Protein AF-A0A1G6LP31-F1 (afdb_monomer_lite)

Secondary structure (DSSP, 8-state):
--B-TTT--B-TT----TTS--HHHHHHHHHHHHHHHHHHHHHHHHHHH-S-HHHHHHHHHHHHHHHHHHHHHHHTT----SS-HHHHHHHHHHHHHHHHHHHHHHHHHHHHHHHHTSSSHHHHHHHHHHHHHHHHHHHTT-SSGGGGHHHHHHHHHHHHTT-

Sequence (163 aa):
MSKCKLCNRKGLFFKTNKYGLCEPCTQTLVMTLERDKEIFDDSIELINISKNIDTKLSRIEVIEEIGERLLKYEKKKIKTVDPKPSKLLKSIPSLREDTIVRHYKKYFKSEIKKIKDYKTSKTRIKKFQEYYNQIEEHKNYLKKPKALDKYLSKINDLKDKEL

Organism: NCBI:txid28234

Structure (mmCIF, N/CA/C/O backbone):
data_AF-A0A1G6LP31-F1
#
_entry.id   AF-A0A1G6LP31-F1
#
loop_
_atom_site.group_PDB
_atom_site.id
_atom_site.type_symbol
_atom_site.label_atom_id
_atom_site.label_alt_id
_atom_site.label_comp_id
_atom_site.label_asym_id
_atom_site.label_entity_id
_atom_site.label_seq_id
_atom_site.pdbx_PDB_ins_code
_atom_site.Cartn_x
_atom_site.Cartn_y
_atom_site.Cartn_z
_atom_site.occupancy
_atom_site.B_iso_or_equiv
_atom_site.auth_seq_id
_atom_site.auth_comp_id
_atom_site.auth_asym_id
_atom_site.auth_atom_id
_atom_site.pdbx_PDB_model_num
ATOM 1 N N . MET A 1 1 ? 27.818 6.431 -34.399 1.00 73.19 1 MET A N 1
ATOM 2 C CA . MET A 1 1 ? 28.273 5.437 -33.397 1.00 73.19 1 MET A CA 1
ATOM 3 C C . MET A 1 1 ? 27.146 5.166 -32.420 1.00 73.19 1 MET A C 1
ATOM 5 O O . MET A 1 1 ? 26.574 6.113 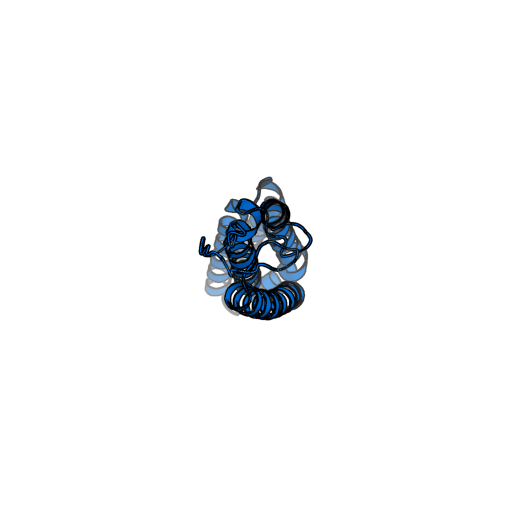-31.888 1.00 73.19 1 MET A O 1
ATOM 9 N N . SER A 1 2 ? 26.820 3.900 -32.193 1.00 84.69 2 SER A N 1
ATOM 10 C CA . SER A 1 2 ? 25.863 3.475 -31.168 1.00 84.69 2 SER A CA 1
ATOM 11 C C . SER A 1 2 ? 26.314 3.945 -29.779 1.00 84.69 2 SER A C 1
ATOM 13 O O . SER A 1 2 ? 27.500 3.888 -29.445 1.00 84.69 2 SER A O 1
ATOM 15 N N . LYS A 1 3 ? 25.365 4.412 -28.962 1.00 92.50 3 LYS A N 1
ATOM 16 C CA . LYS A 1 3 ? 25.582 4.837 -27.572 1.00 92.50 3 LYS A CA 1
ATOM 17 C C . LYS A 1 3 ? 24.550 4.154 -26.685 1.00 92.50 3 LYS A C 1
ATOM 19 O O . LYS A 1 3 ? 23.361 4.194 -26.992 1.00 92.50 3 LYS A O 1
ATOM 24 N N . CYS A 1 4 ? 24.985 3.552 -25.580 1.00 94.62 4 CYS A N 1
ATOM 25 C CA . CYS A 1 4 ? 24.063 2.932 -24.632 1.00 94.62 4 CYS A CA 1
ATOM 26 C C . CYS A 1 4 ? 23.227 4.007 -23.922 1.00 94.62 4 CYS A C 1
ATOM 28 O O . CYS A 1 4 ? 23.784 4.903 -23.287 1.00 94.62 4 CYS A O 1
ATOM 30 N N . LYS A 1 5 ? 21.896 3.891 -23.970 1.00 94.00 5 LYS A N 1
ATOM 31 C CA . LYS A 1 5 ? 20.965 4.818 -23.302 1.00 94.00 5 LYS A CA 1
ATOM 32 C C . LYS A 1 5 ? 21.103 4.810 -21.779 1.00 94.00 5 LYS A C 1
ATOM 34 O O . LYS A 1 5 ? 20.799 5.810 -21.135 1.00 94.00 5 LYS A O 1
ATOM 39 N N . LEU A 1 6 ? 21.545 3.693 -21.192 1.00 92.94 6 LEU A N 1
ATOM 40 C CA . LEU A 1 6 ? 21.648 3.556 -19.740 1.00 92.94 6 LEU A CA 1
ATOM 41 C C . LEU A 1 6 ? 22.981 4.084 -19.196 1.00 92.94 6 LEU A C 1
ATOM 43 O O . LEU A 1 6 ? 22.955 4.991 -18.363 1.00 92.94 6 LEU A O 1
ATOM 47 N N . CYS A 1 7 ? 24.111 3.549 -19.675 1.00 93.62 7 CYS A N 1
ATOM 48 C CA . CYS A 1 7 ? 25.457 3.846 -19.160 1.00 93.62 7 CYS A CA 1
ATOM 49 C C . CYS A 1 7 ? 26.266 4.841 -20.005 1.00 93.62 7 CYS A C 1
ATOM 51 O O . CYS A 1 7 ? 27.415 5.117 -19.680 1.00 93.62 7 CYS A O 1
ATOM 53 N N . ASN A 1 8 ? 25.707 5.359 -21.103 1.00 93.31 8 ASN A N 1
ATOM 54 C CA . ASN A 1 8 ? 26.341 6.331 -21.998 1.00 93.31 8 ASN A CA 1
ATOM 55 C C . ASN A 1 8 ? 27.641 5.890 -22.703 1.00 93.31 8 ASN A C 1
ATOM 57 O O . ASN A 1 8 ? 28.202 6.694 -23.451 1.00 93.31 8 ASN A O 1
ATOM 61 N N . ARG A 1 9 ? 28.092 4.637 -22.539 1.00 92.44 9 ARG A N 1
ATOM 62 C CA . ARG A 1 9 ? 29.251 4.085 -23.265 1.00 92.44 9 ARG A CA 1
ATOM 63 C C . ARG A 1 9 ? 29.010 4.106 -24.784 1.00 92.44 9 ARG A C 1
ATOM 65 O O . ARG A 1 9 ? 27.878 3.912 -25.236 1.00 92.44 9 ARG A O 1
ATOM 72 N N . LYS A 1 10 ? 30.077 4.367 -25.545 1.00 93.75 10 LYS A N 1
ATOM 73 C CA . LYS A 1 10 ? 30.136 4.436 -27.018 1.00 93.75 10 LYS A CA 1
ATOM 74 C C . LYS A 1 10 ? 31.537 4.020 -27.491 1.00 93.75 10 LYS A C 1
ATOM 76 O O . LYS A 1 10 ? 32.475 4.085 -26.705 1.00 93.75 10 LYS A O 1
ATOM 81 N N . GLY A 1 11 ? 31.688 3.619 -28.750 1.00 90.25 11 GLY A N 1
ATOM 82 C CA . GLY A 1 11 ? 32.967 3.169 -29.315 1.00 90.25 11 GLY A CA 1
ATOM 83 C C . GLY A 1 11 ? 32.806 2.647 -30.743 1.00 90.25 11 GLY A C 1
ATOM 84 O O . GLY A 1 11 ? 31.679 2.409 -31.176 1.00 90.25 11 GLY A O 1
ATOM 85 N N . LEU A 1 12 ? 33.910 2.516 -31.485 1.00 82.31 12 LEU A N 1
ATOM 86 C CA . LEU A 1 12 ? 33.884 2.166 -32.915 1.00 82.31 12 LEU A CA 1
ATOM 87 C C . LEU A 1 12 ? 33.276 0.773 -33.156 1.00 82.31 12 LEU A C 1
ATOM 89 O O . LEU A 1 12 ? 32.516 0.583 -34.097 1.00 82.31 12 LEU A O 1
ATOM 93 N N . PHE A 1 13 ? 33.506 -0.150 -32.219 1.00 85.50 13 PHE A N 1
ATOM 94 C CA . PHE A 1 13 ? 32.952 -1.509 -32.211 1.00 85.50 13 PHE A CA 1
ATOM 95 C C . PHE A 1 13 ? 31.839 -1.702 -31.169 1.00 85.50 13 PHE A C 1
ATOM 97 O O . PHE A 1 13 ? 31.453 -2.825 -30.848 1.00 85.50 13 PHE A O 1
ATOM 104 N N . PHE A 1 14 ? 31.317 -0.608 -30.604 1.00 88.69 14 PHE A N 1
ATOM 105 C CA . PHE A 1 14 ? 30.318 -0.676 -29.544 1.00 88.69 14 PHE A CA 1
ATOM 106 C C . PHE A 1 14 ? 28.930 -0.954 -30.119 1.00 88.69 14 PHE A C 1
ATOM 108 O O . PHE A 1 14 ? 28.361 -0.122 -30.829 1.00 88.69 14 PHE A O 1
ATOM 115 N N . LYS A 1 15 ? 28.358 -2.110 -29.779 1.00 90.50 15 LYS A N 1
ATOM 116 C CA . LYS A 1 15 ? 27.022 -2.524 -30.220 1.00 90.50 15 LYS A CA 1
ATOM 117 C C . LYS A 1 15 ? 25.987 -2.309 -29.118 1.00 90.50 15 LYS A C 1
ATOM 119 O O . LYS A 1 15 ? 26.260 -2.483 -27.931 1.00 90.50 15 LYS A O 1
ATOM 124 N N . THR A 1 16 ? 24.781 -1.941 -29.530 1.00 93.06 16 THR A N 1
ATOM 125 C CA . THR A 1 16 ? 23.596 -1.889 -28.670 1.00 93.06 16 THR A CA 1
ATOM 126 C C . THR A 1 16 ? 22.497 -2.754 -29.265 1.00 93.06 16 THR A C 1
ATOM 128 O O . THR A 1 16 ? 22.391 -2.849 -30.485 1.00 93.06 16 THR A O 1
ATOM 131 N N . ASN A 1 17 ? 21.652 -3.338 -28.422 1.00 90.75 17 ASN A N 1
ATOM 132 C CA . ASN A 1 17 ? 20.462 -4.060 -28.861 1.00 90.75 17 ASN A CA 1
ATOM 133 C C . ASN A 1 17 ? 19.392 -3.112 -29.446 1.00 90.75 17 ASN A C 1
ATOM 135 O O . ASN A 1 17 ? 19.543 -1.885 -29.436 1.00 90.75 17 ASN A O 1
ATOM 139 N N . LYS A 1 18 ? 18.260 -3.679 -29.888 1.00 87.69 18 LYS A N 1
ATOM 140 C CA . LYS A 1 18 ? 17.114 -2.934 -30.450 1.00 87.69 18 LYS A CA 1
ATOM 141 C C . LYS A 1 18 ? 16.509 -1.877 -29.512 1.00 87.69 18 LYS A C 1
ATOM 143 O O . LYS A 1 18 ? 15.794 -0.987 -29.960 1.00 87.69 18 LYS A O 1
ATOM 148 N N . TYR A 1 19 ? 16.804 -1.946 -28.215 1.00 87.62 19 TYR A N 1
ATOM 149 C CA . TYR A 1 19 ? 16.346 -0.981 -27.215 1.00 87.62 19 TYR A CA 1
ATOM 150 C C . TYR A 1 19 ? 17.363 0.141 -26.954 1.00 87.62 19 TYR A C 1
ATOM 152 O O . TYR A 1 19 ? 17.036 1.123 -26.280 1.00 87.62 19 TYR A O 1
ATOM 160 N N . GLY A 1 20 ? 18.563 0.058 -27.539 1.00 91.19 20 GLY A N 1
ATOM 161 C CA . GLY A 1 20 ? 19.651 1.016 -27.356 1.00 91.19 20 GLY A CA 1
ATOM 162 C C . GLY A 1 20 ? 20.485 0.755 -26.100 1.00 91.19 20 GLY A C 1
ATOM 163 O O . GLY A 1 20 ? 21.037 1.699 -25.537 1.00 91.19 20 GLY A O 1
ATOM 164 N N . LEU A 1 21 ? 20.557 -0.492 -25.628 1.00 94.31 21 LEU A N 1
ATOM 165 C CA . LEU A 1 21 ? 21.345 -0.902 -24.462 1.00 94.31 21 LEU A CA 1
ATOM 166 C C . LEU A 1 21 ? 22.516 -1.791 -24.878 1.00 94.31 21 LEU A C 1
ATOM 168 O O . LEU A 1 21 ? 22.384 -2.585 -25.805 1.00 94.31 21 LEU A O 1
ATOM 172 N N . CYS A 1 22 ? 23.658 -1.670 -24.200 1.00 94.88 22 CYS A N 1
ATOM 173 C CA . CYS A 1 22 ? 24.714 -2.678 -24.313 1.00 94.88 22 CYS A CA 1
ATOM 174 C C . CYS A 1 22 ? 24.348 -3.941 -23.532 1.00 94.88 22 CYS A C 1
ATOM 176 O O . CYS A 1 22 ? 23.458 -3.909 -22.679 1.00 94.88 22 CYS A O 1
ATOM 178 N N . GLU A 1 23 ? 25.062 -5.031 -23.801 1.00 93.88 23 GLU A N 1
ATOM 179 C CA . GLU A 1 23 ? 24.777 -6.336 -23.203 1.00 93.88 23 GLU A CA 1
ATOM 180 C C . GLU A 1 23 ? 24.777 -6.311 -21.661 1.00 93.88 23 GLU A C 1
ATOM 182 O O . GLU A 1 23 ? 23.744 -6.647 -21.082 1.00 93.88 23 GLU A O 1
ATOM 187 N N . PRO A 1 24 ? 25.796 -5.752 -20.968 1.00 94.44 24 PRO A N 1
ATOM 188 C CA . PRO A 1 24 ? 25.775 -5.697 -19.504 1.00 94.44 24 PRO A CA 1
ATOM 189 C C . PRO A 1 24 ? 24.584 -4.902 -18.952 1.00 94.44 24 PRO A C 1
ATOM 191 O O . PRO A 1 24 ? 23.924 -5.323 -18.010 1.00 94.44 24 PRO A O 1
ATOM 194 N N . CYS A 1 25 ? 24.254 -3.760 -19.569 1.00 94.62 25 CYS A N 1
ATOM 195 C CA . CYS A 1 25 ? 23.101 -2.957 -19.156 1.00 94.62 25 CYS A CA 1
ATOM 196 C C . CYS A 1 25 ? 21.764 -3.656 -19.412 1.00 94.62 25 CYS A C 1
ATOM 198 O O . CYS A 1 25 ? 20.797 -3.366 -18.713 1.00 94.62 25 CYS A O 1
ATOM 200 N N . THR A 1 26 ? 21.701 -4.526 -20.419 1.00 94.44 26 THR A N 1
ATOM 201 C CA . THR A 1 26 ? 20.509 -5.323 -20.715 1.00 94.44 26 THR A CA 1
ATOM 202 C C . THR A 1 26 ? 20.319 -6.376 -19.637 1.00 94.44 26 THR A C 1
ATOM 204 O O . THR A 1 26 ? 19.250 -6.422 -19.043 1.00 94.44 26 THR A O 1
ATOM 207 N N . GLN A 1 27 ? 21.368 -7.131 -19.309 1.00 94.06 27 GLN A N 1
ATOM 208 C CA . GLN A 1 27 ? 21.328 -8.154 -18.262 1.00 94.06 27 GLN A CA 1
ATOM 209 C C . GLN A 1 27 ? 20.965 -7.559 -16.897 1.00 94.06 27 GLN A C 1
ATOM 211 O O . GLN A 1 27 ? 20.041 -8.032 -16.243 1.00 94.06 27 GLN A O 1
ATOM 216 N N . THR A 1 28 ? 21.610 -6.455 -16.496 1.00 93.44 28 THR A N 1
ATOM 217 C CA . THR A 1 28 ? 21.260 -5.758 -15.247 1.00 93.44 28 THR A CA 1
ATOM 218 C C . THR A 1 28 ? 19.804 -5.297 -15.233 1.00 93.44 28 THR A C 1
ATOM 220 O O . THR A 1 28 ? 19.137 -5.404 -14.205 1.00 93.44 28 THR A O 1
ATOM 223 N N . LEU A 1 29 ? 19.301 -4.770 -16.356 1.00 93.81 29 LEU A N 1
ATOM 224 C CA . LEU A 1 29 ? 17.911 -4.336 -16.446 1.00 93.81 29 LEU A CA 1
ATOM 225 C C . LEU A 1 29 ? 16.949 -5.521 -16.324 1.00 93.81 29 LEU A C 1
ATOM 227 O O . LEU A 1 29 ? 16.001 -5.412 -15.561 1.00 93.81 29 LEU A O 1
ATOM 231 N N . VAL A 1 30 ? 17.196 -6.629 -17.026 1.00 94.12 30 VAL A N 1
ATOM 232 C CA . VAL A 1 30 ? 16.342 -7.829 -16.975 1.00 94.12 30 VAL A CA 1
ATOM 233 C C . VAL A 1 30 ? 16.240 -8.359 -15.546 1.00 94.12 30 VAL A C 1
ATOM 235 O O . VAL A 1 30 ? 15.132 -8.435 -15.029 1.00 94.12 30 VAL A O 1
ATOM 238 N N . MET A 1 31 ? 17.371 -8.562 -14.862 1.00 93.62 31 MET A N 1
ATOM 239 C CA . MET A 1 31 ? 17.371 -9.011 -13.461 1.00 93.62 31 MET A CA 1
ATOM 240 C C . MET A 1 31 ? 16.631 -8.042 -12.529 1.00 93.62 31 MET A C 1
ATOM 242 O O . MET A 1 31 ? 15.947 -8.459 -11.599 1.00 93.62 31 MET A O 1
ATOM 246 N N . THR A 1 32 ? 16.756 -6.730 -12.770 1.00 93.50 32 THR A N 1
ATOM 247 C CA . THR A 1 32 ? 16.013 -5.725 -11.992 1.00 93.50 32 THR A CA 1
ATOM 248 C C . THR A 1 32 ? 14.511 -5.867 -12.222 1.00 93.50 32 THR A C 1
ATOM 250 O O . THR A 1 32 ? 13.749 -5.820 -11.268 1.00 93.50 32 THR A O 1
ATOM 253 N N . LEU A 1 33 ? 14.079 -6.039 -13.475 1.00 94.38 33 LEU A N 1
ATOM 254 C CA . LEU A 1 33 ? 12.662 -6.152 -13.820 1.00 94.38 33 LEU A CA 1
ATOM 255 C C . LEU A 1 33 ? 12.034 -7.442 -13.289 1.00 94.38 33 LEU A C 1
ATOM 257 O O . LEU A 1 33 ? 10.892 -7.400 -12.850 1.00 94.38 33 LEU A O 1
ATOM 261 N N . GLU A 1 34 ? 12.761 -8.557 -13.316 1.00 95.06 34 GLU A N 1
ATOM 262 C CA . GLU A 1 34 ? 12.296 -9.837 -12.770 1.00 95.06 34 GLU A CA 1
ATOM 263 C C . GLU A 1 34 ? 12.093 -9.743 -11.258 1.00 95.06 34 GLU A C 1
ATOM 265 O O . GLU A 1 34 ? 10.984 -9.964 -10.776 1.00 95.06 34 GLU A O 1
ATOM 270 N N . ARG A 1 35 ? 13.113 -9.278 -10.526 1.00 95.56 35 ARG A N 1
ATOM 271 C CA . ARG A 1 35 ? 13.010 -9.060 -9.077 1.00 95.56 35 ARG A CA 1
ATOM 272 C C . ARG A 1 35 ? 11.897 -8.075 -8.718 1.00 95.56 35 ARG A C 1
ATOM 274 O O . ARG A 1 35 ? 11.141 -8.302 -7.779 1.00 95.56 35 ARG A O 1
ATOM 281 N N . ASP A 1 36 ? 11.815 -6.953 -9.430 1.00 95.62 36 ASP A N 1
ATOM 282 C CA . ASP A 1 36 ? 10.808 -5.9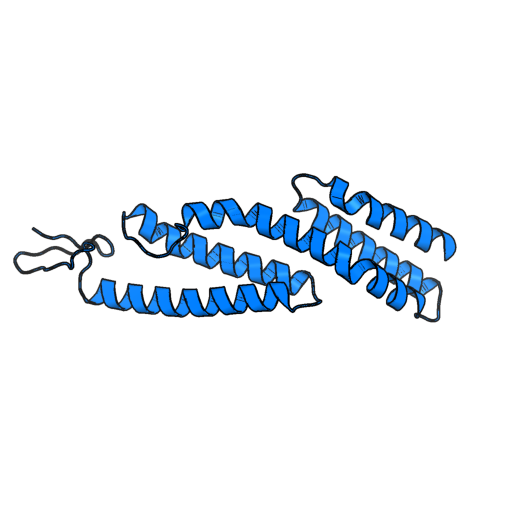25 -9.156 1.00 95.62 36 ASP A CA 1
ATOM 283 C C . ASP A 1 36 ? 9.393 -6.443 -9.432 1.00 95.62 36 ASP A C 1
ATOM 285 O O . ASP A 1 36 ? 8.463 -6.060 -8.726 1.00 95.62 36 ASP A O 1
ATOM 289 N N . LYS A 1 37 ? 9.230 -7.327 -10.423 1.00 95.12 37 LYS A N 1
ATOM 290 C CA . LYS A 1 37 ? 7.958 -7.989 -10.707 1.00 95.12 37 LYS A CA 1
ATOM 291 C C . LYS A 1 37 ? 7.548 -8.926 -9.572 1.00 95.12 37 LYS A C 1
ATOM 293 O O . LYS A 1 37 ? 6.418 -8.820 -9.115 1.00 95.12 37 LYS A O 1
ATOM 298 N N . GLU A 1 38 ? 8.451 -9.779 -9.095 1.00 96.44 38 GLU A N 1
ATOM 299 C CA . GLU A 1 38 ? 8.169 -10.682 -7.968 1.00 96.44 38 GLU A CA 1
ATOM 300 C C . GLU A 1 38 ? 7.724 -9.896 -6.727 1.00 96.44 38 GLU A C 1
ATOM 302 O O . GLU A 1 38 ? 6.656 -10.142 -6.175 1.00 96.44 38 GLU A O 1
ATOM 307 N N . ILE A 1 39 ? 8.478 -8.856 -6.352 1.00 97.56 39 ILE A N 1
ATOM 308 C CA . ILE A 1 39 ? 8.139 -8.013 -5.195 1.00 97.56 39 ILE A CA 1
ATOM 309 C C . ILE A 1 39 ? 6.796 -7.295 -5.400 1.00 97.56 39 ILE A C 1
ATOM 311 O O . ILE A 1 39 ? 6.042 -7.103 -4.441 1.00 97.56 39 ILE A O 1
ATOM 315 N N . PHE A 1 40 ? 6.497 -6.861 -6.626 1.00 96.44 40 PHE A N 1
ATOM 316 C CA . PHE A 1 40 ? 5.225 -6.226 -6.953 1.00 96.44 40 PHE A CA 1
ATOM 317 C C . PHE A 1 40 ? 4.060 -7.202 -6.766 1.00 96.44 40 PHE A C 1
ATOM 319 O O . PHE A 1 40 ? 3.092 -6.860 -6.083 1.00 96.44 40 PHE A O 1
ATOM 326 N N . ASP A 1 41 ? 4.170 -8.405 -7.328 1.00 96.38 41 ASP A N 1
ATOM 327 C CA . ASP A 1 41 ? 3.136 -9.438 -7.263 1.00 96.38 41 ASP A CA 1
ATOM 328 C C . ASP A 1 41 ? 2.874 -9.850 -5.798 1.00 96.38 41 ASP A C 1
ATOM 330 O O . ASP A 1 41 ? 1.725 -9.800 -5.342 1.00 96.38 41 ASP A O 1
ATOM 334 N N . ASP A 1 42 ? 3.932 -10.081 -5.014 1.00 97.81 42 ASP A N 1
ATOM 335 C CA . ASP A 1 42 ? 3.850 -10.367 -3.572 1.00 97.81 42 ASP A CA 1
ATOM 336 C C . ASP A 1 42 ? 3.183 -9.222 -2.791 1.00 97.81 42 ASP A C 1
ATOM 338 O O . ASP A 1 42 ? 2.369 -9.425 -1.882 1.00 97.81 42 ASP A O 1
ATOM 342 N N . SER A 1 43 ? 3.515 -7.976 -3.139 1.00 98.00 43 SER A N 1
ATOM 343 C CA . SER A 1 43 ? 2.947 -6.794 -2.486 1.00 98.00 43 SER A CA 1
ATOM 344 C C . SER A 1 43 ? 1.449 -6.673 -2.757 1.00 98.00 43 SER A C 1
ATOM 346 O O . SER A 1 43 ? 0.683 -6.376 -1.836 1.00 98.00 43 SER A O 1
ATOM 348 N N . ILE A 1 44 ? 1.009 -6.944 -3.990 1.00 97.31 44 ILE A N 1
ATOM 349 C CA . ILE A 1 44 ? -0.412 -6.968 -4.354 1.00 97.31 44 ILE A CA 1
ATOM 350 C C . ILE A 1 44 ? -1.149 -8.078 -3.605 1.00 97.31 44 ILE A C 1
ATOM 352 O O . ILE A 1 44 ? -2.240 -7.836 -3.073 1.00 97.31 44 ILE A O 1
ATOM 356 N N . GLU A 1 45 ? -0.567 -9.272 -3.515 1.00 97.62 45 GLU A N 1
ATOM 357 C CA . GLU A 1 45 ? -1.152 -10.371 -2.752 1.00 97.62 45 GLU A CA 1
ATOM 358 C C . GLU A 1 45 ? -1.350 -9.976 -1.282 1.00 97.62 45 GLU A C 1
ATOM 360 O O . GLU A 1 45 ? -2.472 -10.033 -0.764 1.00 97.62 45 GLU A O 1
ATOM 365 N N . LEU A 1 46 ? -0.304 -9.462 -0.631 1.00 97.56 46 LEU A N 1
ATOM 366 C CA . LEU A 1 46 ? -0.342 -9.030 0.768 1.00 97.56 46 LEU A CA 1
ATOM 367 C C . LEU A 1 46 ? -1.363 -7.911 1.024 1.00 97.56 46 LEU A C 1
ATOM 369 O O . LEU A 1 46 ? -2.069 -7.942 2.041 1.00 97.56 46 LEU A O 1
ATOM 373 N N . ILE A 1 47 ? -1.510 -6.954 0.100 1.00 97.94 47 ILE A N 1
ATOM 374 C CA . ILE A 1 47 ? -2.555 -5.917 0.172 1.00 97.94 47 ILE A CA 1
ATOM 375 C C . ILE A 1 47 ? -3.948 -6.556 0.216 1.00 97.94 47 ILE A C 1
ATOM 377 O O . ILE A 1 47 ? -4.823 -6.111 0.974 1.00 97.94 47 ILE A O 1
ATOM 381 N N . ASN A 1 48 ? -4.172 -7.611 -0.564 1.00 95.81 48 ASN A N 1
ATOM 382 C CA . ASN A 1 48 ? -5.468 -8.270 -0.665 1.00 95.81 48 ASN A CA 1
ATOM 383 C C . ASN A 1 48 ? -5.778 -9.141 0.559 1.00 95.81 48 ASN A C 1
ATOM 385 O O . ASN A 1 48 ? -6.881 -9.038 1.114 1.00 95.81 48 ASN A O 1
ATOM 389 N N . ILE A 1 49 ? -4.815 -9.939 1.028 1.00 96.38 49 ILE A N 1
ATOM 390 C CA . ILE A 1 49 ? -5.057 -10.947 2.072 1.00 96.38 49 ILE A CA 1
ATOM 391 C C . ILE A 1 49 ? -4.921 -10.408 3.502 1.00 96.38 49 ILE A C 1
ATOM 393 O O . ILE A 1 49 ? -5.603 -10.895 4.407 1.00 96.38 49 ILE A O 1
ATOM 397 N N . SER A 1 50 ? -4.100 -9.376 3.731 1.00 96.75 50 SER A N 1
ATOM 398 C CA . SER A 1 50 ? -3.817 -8.902 5.090 1.00 96.75 50 SER A CA 1
ATOM 399 C C . SER A 1 50 ? -5.063 -8.348 5.803 1.00 96.75 50 SER A C 1
ATOM 401 O O . SER A 1 50 ? -5.97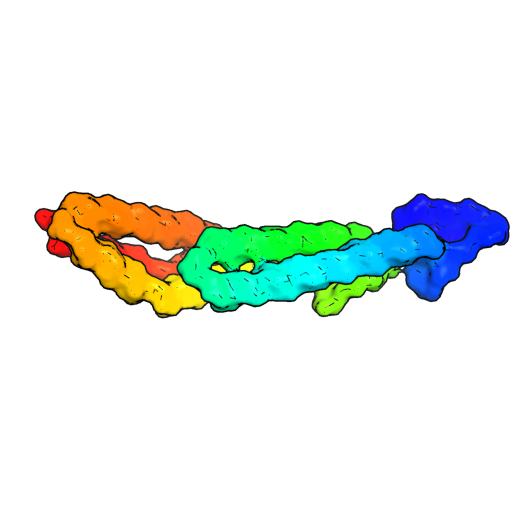0 -7.749 5.202 1.00 96.75 50 SER A O 1
ATOM 403 N N . LYS A 1 51 ? -5.107 -8.533 7.127 1.00 95.69 51 LYS A N 1
ATOM 404 C CA . LYS A 1 51 ? -6.067 -7.888 8.040 1.00 95.69 51 LYS A CA 1
ATOM 405 C C . LYS A 1 51 ? -5.473 -6.672 8.753 1.00 95.69 51 LYS A C 1
ATOM 407 O O . LYS A 1 51 ? -6.224 -5.956 9.396 1.00 95.69 51 LYS A O 1
ATOM 412 N N . ASN A 1 52 ? -4.166 -6.441 8.638 1.00 95.06 52 ASN A N 1
ATOM 413 C CA . ASN A 1 52 ? -3.480 -5.291 9.217 1.00 95.06 52 ASN A CA 1
ATOM 414 C C . ASN A 1 52 ? -3.396 -4.177 8.159 1.00 95.06 52 ASN A C 1
ATOM 416 O O . ASN A 1 52 ? -2.881 -4.416 7.067 1.00 95.06 52 ASN A O 1
ATOM 420 N N . ILE A 1 53 ? -3.945 -2.993 8.456 1.00 95.69 53 ILE A N 1
ATOM 421 C CA . ILE A 1 53 ? -3.931 -1.846 7.537 1.00 95.69 53 ILE A CA 1
ATOM 422 C C . ILE A 1 53 ? -2.512 -1.333 7.286 1.00 95.69 53 ILE A C 1
ATOM 424 O O . ILE A 1 53 ? -2.168 -1.118 6.127 1.00 95.69 53 ILE A O 1
ATOM 428 N N . ASP A 1 54 ? -1.670 -1.262 8.313 1.00 94.75 54 ASP A N 1
ATOM 429 C CA . ASP A 1 54 ? -0.296 -0.757 8.222 1.00 94.75 54 ASP A CA 1
ATOM 430 C C . ASP A 1 54 ? 0.531 -1.627 7.271 1.00 94.75 54 ASP A C 1
ATOM 432 O O . ASP A 1 54 ? 1.261 -1.127 6.419 1.00 94.75 54 ASP A O 1
ATOM 436 N N . THR A 1 55 ? 0.332 -2.951 7.317 1.00 97.12 55 THR A N 1
ATOM 437 C CA . THR A 1 55 ? 0.946 -3.871 6.349 1.00 97.12 55 THR A CA 1
ATOM 438 C C . THR A 1 55 ? 0.522 -3.547 4.918 1.00 97.12 55 THR A C 1
ATOM 440 O O . THR A 1 55 ? 1.364 -3.538 4.024 1.00 97.12 55 THR A O 1
ATOM 443 N N . LYS A 1 56 ? -0.768 -3.270 4.677 1.00 98.19 56 LYS A N 1
ATOM 444 C CA . LYS A 1 56 ? -1.247 -2.926 3.327 1.00 98.19 56 LYS A CA 1
ATOM 445 C C . LYS A 1 56 ? -0.642 -1.612 2.846 1.00 98.19 56 LYS A C 1
ATOM 447 O O . LYS A 1 56 ? -0.230 -1.538 1.695 1.00 98.19 56 LYS A O 1
ATOM 452 N N . LEU A 1 57 ? -0.586 -0.602 3.712 1.00 96.94 57 LEU A N 1
ATOM 453 C CA . LEU A 1 57 ? -0.021 0.705 3.378 1.00 96.94 57 LEU A CA 1
ATOM 454 C C . LEU A 1 57 ? 1.478 0.604 3.087 1.00 96.94 57 LEU A C 1
ATOM 456 O O . LEU A 1 57 ? 1.909 1.056 2.031 1.00 96.94 57 LEU A O 1
ATOM 460 N N . SER A 1 58 ? 2.228 -0.124 3.916 1.00 97.31 58 SER A N 1
ATOM 461 C CA . SER A 1 58 ? 3.645 -0.415 3.671 1.00 97.31 58 SER A CA 1
ATOM 462 C C . SER A 1 58 ? 3.876 -1.141 2.341 1.00 97.31 58 SER A C 1
ATOM 464 O O . SER A 1 58 ? 4.853 -0.887 1.646 1.00 97.31 58 SER A O 1
ATOM 466 N N . ARG A 1 59 ? 2.983 -2.051 1.930 1.00 98.25 59 ARG A N 1
ATOM 467 C CA . ARG A 1 59 ? 3.098 -2.694 0.608 1.00 98.25 59 ARG A CA 1
ATOM 468 C C . ARG A 1 59 ? 2.816 -1.736 -0.549 1.00 98.25 59 ARG A C 1
ATOM 470 O O . ARG A 1 59 ? 3.431 -1.867 -1.601 1.00 98.25 59 ARG A O 1
ATOM 477 N N . ILE A 1 60 ? 1.925 -0.764 -0.365 1.00 98.12 60 ILE A N 1
ATOM 478 C CA . ILE A 1 60 ? 1.694 0.290 -1.363 1.00 98.12 60 ILE A CA 1
ATOM 479 C C . ILE A 1 60 ? 2.934 1.181 -1.505 1.00 98.12 60 ILE A C 1
ATOM 481 O O . ILE A 1 60 ? 3.280 1.537 -2.628 1.00 98.12 60 ILE A O 1
ATOM 485 N N . GLU A 1 61 ? 3.629 1.488 -0.408 1.00 97.75 61 GLU A N 1
ATOM 486 C CA . GLU A 1 61 ? 4.912 2.212 -0.435 1.00 97.75 61 GLU A CA 1
ATOM 487 C C . GLU A 1 61 ? 5.980 1.438 -1.218 1.00 97.75 61 GLU A C 1
ATOM 489 O O . GLU A 1 61 ? 6.625 2.001 -2.094 1.00 97.75 61 GLU A O 1
ATOM 494 N N . VAL A 1 62 ? 6.097 0.122 -1.009 1.00 98.19 62 VAL A N 1
ATOM 495 C CA . VAL A 1 62 ? 7.017 -0.726 -1.795 1.00 98.19 62 VAL A CA 1
ATOM 496 C C . VAL A 1 62 ? 6.701 -0.669 -3.296 1.00 98.19 62 VAL A C 1
ATOM 498 O O . VAL A 1 62 ? 7.608 -0.582 -4.127 1.00 98.19 62 VAL A O 1
ATOM 501 N N . ILE A 1 63 ? 5.418 -0.685 -3.669 1.00 97.75 63 ILE A N 1
ATOM 502 C CA . ILE A 1 63 ? 4.998 -0.540 -5.070 1.00 97.75 63 ILE A CA 1
ATOM 503 C C . ILE A 1 63 ? 5.366 0.850 -5.617 1.00 97.75 63 ILE A C 1
ATOM 505 O O . ILE A 1 63 ? 5.791 0.970 -6.771 1.00 97.75 63 ILE A O 1
ATOM 509 N N . GLU A 1 64 ? 5.222 1.898 -4.806 1.00 97.38 64 GLU A N 1
ATOM 510 C CA . GLU A 1 64 ? 5.628 3.263 -5.149 1.00 97.38 64 GLU A CA 1
ATOM 511 C C . GLU A 1 64 ? 7.143 3.345 -5.400 1.00 97.38 64 GLU A C 1
ATOM 513 O O . GLU A 1 64 ? 7.552 3.802 -6.469 1.00 97.38 64 GLU A O 1
ATOM 518 N N . GLU A 1 65 ? 7.970 2.777 -4.519 1.00 97.19 65 GLU A N 1
ATOM 519 C CA . GLU A 1 65 ? 9.431 2.705 -4.677 1.00 97.19 65 GLU A CA 1
ATOM 520 C C . GLU A 1 65 ? 9.862 1.961 -5.953 1.00 97.19 65 GLU A C 1
ATOM 522 O O . GLU A 1 65 ? 10.808 2.368 -6.641 1.00 97.19 65 GLU A O 1
ATOM 527 N N . ILE A 1 66 ? 9.175 0.863 -6.301 1.00 96.75 66 ILE A N 1
ATOM 528 C CA . ILE A 1 66 ? 9.377 0.165 -7.580 1.00 96.75 66 ILE A CA 1
ATOM 529 C C . ILE A 1 66 ? 9.069 1.122 -8.738 1.00 96.75 66 ILE A C 1
ATOM 531 O O . ILE A 1 66 ? 9.886 1.283 -9.650 1.00 96.75 66 ILE A O 1
ATOM 535 N N . GLY A 1 67 ? 7.922 1.804 -8.697 1.00 96.50 67 GLY A N 1
ATOM 536 C CA . GLY A 1 67 ? 7.529 2.787 -9.705 1.00 96.50 67 GLY A CA 1
ATOM 537 C C . GLY A 1 67 ? 8.569 3.897 -9.890 1.00 96.50 67 GLY A C 1
ATOM 538 O O . GLY A 1 67 ? 8.968 4.193 -11.020 1.00 96.50 67 GLY A O 1
ATOM 539 N N . GLU A 1 68 ? 9.068 4.475 -8.799 1.00 95.88 68 GLU A N 1
ATOM 540 C CA . GLU A 1 68 ? 10.096 5.520 -8.813 1.00 95.88 68 GLU A CA 1
ATOM 541 C C . GLU A 1 68 ? 11.423 5.019 -9.387 1.00 95.88 68 GLU A C 1
ATOM 543 O O . GLU A 1 68 ? 12.031 5.662 -10.255 1.00 95.88 68 GLU A O 1
ATOM 548 N N . ARG A 1 69 ? 11.855 3.826 -8.966 1.00 93.94 69 ARG A N 1
ATOM 549 C CA . ARG A 1 69 ? 13.060 3.181 -9.492 1.00 93.94 69 ARG A CA 1
ATOM 550 C C . ARG A 1 69 ? 12.942 2.928 -10.987 1.00 93.94 69 ARG A C 1
ATOM 552 O O . ARG A 1 69 ? 13.926 3.133 -11.702 1.00 93.94 69 ARG A O 1
ATOM 559 N N . LEU A 1 70 ? 11.775 2.515 -11.478 1.00 95.00 70 LEU A N 1
ATOM 560 C CA . LEU A 1 70 ? 11.564 2.233 -12.895 1.00 95.00 70 LEU A CA 1
ATOM 561 C C . LEU A 1 70 ? 11.389 3.501 -13.745 1.00 95.00 70 LEU A C 1
ATOM 563 O O . LEU A 1 70 ? 11.745 3.509 -14.929 1.00 95.00 70 LEU A O 1
ATOM 567 N N . LEU A 1 71 ? 10.935 4.604 -13.144 1.00 95.25 71 LEU A N 1
ATOM 568 C CA . LEU A 1 71 ? 10.751 5.894 -13.812 1.00 95.25 71 LEU A CA 1
ATOM 569 C C . LEU A 1 71 ? 12.049 6.423 -14.445 1.00 95.25 71 LEU A C 1
ATOM 571 O O . LEU A 1 71 ? 12.017 7.066 -15.498 1.00 95.25 71 LEU A O 1
ATOM 575 N N . LYS A 1 72 ? 13.216 6.119 -13.860 1.00 92.06 72 LYS A N 1
ATOM 576 C CA . LYS A 1 72 ? 14.524 6.518 -14.419 1.00 92.06 72 LYS A CA 1
ATOM 577 C C . LYS A 1 72 ? 14.786 5.923 -15.808 1.00 92.06 72 LYS A C 1
ATOM 579 O O . LYS A 1 72 ? 15.452 6.555 -16.630 1.00 92.06 72 LYS A O 1
ATOM 584 N N . TYR A 1 73 ? 14.262 4.728 -16.087 1.00 93.38 73 TYR A N 1
ATOM 585 C CA . TYR A 1 73 ? 14.381 4.080 -17.393 1.00 93.38 73 TYR A CA 1
ATOM 586 C C . TYR A 1 73 ? 13.394 4.686 -18.394 1.00 93.38 73 TYR A C 1
ATOM 588 O O . TYR A 1 73 ? 13.781 4.985 -19.526 1.00 93.38 73 TYR A O 1
ATOM 596 N N . GLU A 1 74 ? 12.165 4.981 -17.956 1.00 93.19 74 GLU A N 1
ATOM 597 C CA . GLU A 1 74 ? 11.166 5.670 -18.780 1.00 93.19 74 GLU A CA 1
ATOM 598 C C . GLU A 1 74 ? 11.679 7.040 -19.254 1.00 93.19 74 GLU A C 1
ATOM 600 O O . GLU A 1 74 ? 11.629 7.335 -20.450 1.00 93.19 74 GLU A O 1
ATOM 605 N N . LYS A 1 75 ? 12.281 7.838 -18.355 1.00 92.69 75 LYS A N 1
ATOM 606 C CA . LYS A 1 75 ? 12.913 9.134 -18.687 1.00 92.69 75 LYS A CA 1
ATOM 607 C C . LYS A 1 75 ? 14.009 9.010 -19.755 1.00 92.69 75 LYS A C 1
ATOM 609 O O . LYS A 1 75 ? 14.207 9.921 -20.554 1.00 92.69 75 LYS A O 1
ATOM 614 N N . LYS A 1 76 ? 14.692 7.862 -19.818 1.00 91.88 76 LYS A N 1
ATOM 615 C CA . LYS A 1 76 ? 15.714 7.534 -20.830 1.00 91.88 76 LYS A CA 1
ATOM 616 C C . LYS A 1 76 ? 15.132 6.906 -22.104 1.00 91.88 76 LYS A C 1
ATOM 618 O O . LYS A 1 76 ? 15.891 6.434 -22.952 1.00 91.88 76 LYS A O 1
ATOM 623 N N . LYS A 1 77 ? 13.802 6.891 -22.265 1.00 90.94 77 LYS A N 1
ATOM 624 C CA . LYS A 1 77 ? 13.086 6.235 -23.376 1.00 90.94 77 LYS A CA 1
ATOM 625 C C . LYS A 1 77 ? 13.440 4.743 -23.493 1.00 90.94 77 LYS A C 1
ATOM 627 O O . LYS A 1 77 ? 13.550 4.206 -24.601 1.00 90.94 77 LYS A O 1
ATOM 632 N N . ILE A 1 78 ? 13.665 4.093 -22.351 1.00 90.94 78 ILE A N 1
ATOM 633 C CA . ILE A 1 78 ? 13.830 2.644 -22.218 1.00 90.94 78 ILE A CA 1
ATOM 634 C C . ILE A 1 78 ? 12.481 2.094 -21.747 1.00 90.94 78 ILE A C 1
ATOM 636 O O . ILE A 1 78 ? 11.927 2.574 -20.760 1.00 90.94 78 ILE A O 1
ATOM 640 N N . LYS A 1 79 ? 11.929 1.123 -22.478 1.00 87.31 79 LYS A N 1
ATOM 641 C CA . LYS A 1 79 ? 10.683 0.449 -22.088 1.00 87.31 79 LYS A CA 1
ATOM 642 C C . LYS A 1 79 ? 10.988 -0.549 -20.965 1.00 87.31 79 LYS A C 1
ATOM 644 O O . LYS A 1 79 ? 11.976 -1.269 -21.073 1.00 87.31 79 LYS A O 1
ATOM 649 N N . THR A 1 80 ? 10.159 -0.571 -19.924 1.00 87.94 80 THR A N 1
ATOM 650 C CA . THR A 1 80 ? 10.315 -1.452 -18.755 1.00 87.94 80 THR A CA 1
ATOM 651 C C . THR A 1 80 ? 9.062 -2.284 -18.514 1.00 87.94 80 THR A C 1
ATOM 653 O O . THR A 1 80 ? 9.035 -3.446 -18.897 1.00 87.94 80 THR A O 1
ATOM 656 N N . VAL A 1 81 ? 8.025 -1.679 -17.938 1.00 86.38 81 VAL A N 1
ATOM 657 C CA . VAL A 1 81 ? 6.785 -2.340 -17.511 1.00 86.38 81 VAL A CA 1
ATOM 658 C C . VAL A 1 81 ? 5.555 -1.687 -18.143 1.00 86.38 81 VAL A C 1
ATOM 660 O O . VAL A 1 81 ? 5.618 -0.539 -18.602 1.00 86.38 81 VAL A O 1
ATOM 663 N N . ASP A 1 82 ? 4.449 -2.431 -18.162 1.00 84.25 82 ASP A N 1
ATOM 664 C CA . ASP A 1 82 ? 3.111 -1.948 -18.503 1.00 84.25 82 ASP A CA 1
ATOM 665 C C . ASP A 1 82 ? 2.170 -2.189 -17.304 1.00 84.25 82 ASP A C 1
ATOM 667 O O . ASP A 1 82 ? 2.117 -3.322 -16.825 1.00 84.25 82 ASP A O 1
ATOM 671 N N . PRO A 1 83 ? 1.460 -1.172 -16.776 1.00 86.94 83 PRO A N 1
ATOM 672 C CA . PRO A 1 83 ? 1.461 0.229 -17.197 1.00 86.94 83 PRO A CA 1
ATOM 673 C C . PRO A 1 83 ? 2.825 0.907 -17.015 1.00 86.94 83 PRO A C 1
ATOM 675 O O . PRO A 1 83 ? 3.600 0.555 -16.130 1.00 86.94 83 PRO A O 1
ATOM 678 N N . LYS A 1 84 ? 3.107 1.925 -17.844 1.00 93.56 84 LYS A N 1
ATOM 679 C CA . LYS A 1 84 ? 4.323 2.752 -17.713 1.00 93.56 84 LYS A CA 1
ATOM 680 C C . LYS A 1 84 ? 4.526 3.209 -16.258 1.00 93.56 84 LYS A C 1
ATOM 682 O O . LYS A 1 84 ? 3.534 3.609 -15.642 1.00 93.56 84 LYS A O 1
ATOM 687 N N . PRO A 1 85 ? 5.768 3.279 -15.745 1.00 94.75 85 PRO A N 1
ATOM 688 C CA . PRO A 1 85 ? 6.041 3.723 -14.375 1.00 94.75 85 PRO A CA 1
ATOM 689 C C . PRO A 1 85 ? 5.362 5.048 -14.003 1.00 94.75 85 PRO A C 1
ATOM 691 O O . PRO A 1 85 ? 4.746 5.162 -12.948 1.00 94.75 85 PRO A O 1
ATOM 694 N N . SER A 1 86 ? 5.367 6.034 -14.903 1.00 95.75 86 SER A N 1
ATOM 695 C CA . SER A 1 86 ? 4.670 7.310 -14.705 1.00 95.75 86 SER A CA 1
ATOM 696 C C . SER A 1 86 ? 3.153 7.173 -14.533 1.00 95.75 86 SER A C 1
ATOM 698 O O . SER A 1 86 ? 2.541 7.938 -13.788 1.00 95.75 86 SER A O 1
ATOM 700 N N . LYS A 1 87 ? 2.525 6.210 -15.217 1.00 95.56 87 LYS A N 1
ATOM 701 C CA . LYS A 1 87 ? 1.100 5.895 -15.056 1.00 95.56 87 LYS A CA 1
ATOM 702 C C . LYS A 1 87 ? 0.846 5.128 -13.762 1.00 95.56 87 LYS A C 1
ATOM 704 O O . LYS A 1 87 ? -0.118 5.452 -13.075 1.00 95.56 87 LYS A O 1
ATOM 709 N N . LEU A 1 88 ? 1.711 4.168 -13.423 1.00 94.44 88 LEU A N 1
ATOM 710 C CA . LEU A 1 88 ? 1.644 3.433 -12.160 1.00 94.44 88 LEU A CA 1
ATOM 711 C C . LEU A 1 88 ? 1.678 4.402 -10.972 1.00 94.44 88 LEU A C 1
ATOM 713 O O . LEU A 1 88 ? 0.753 4.402 -10.167 1.00 94.44 88 LEU A O 1
ATOM 717 N N . LEU A 1 89 ? 2.663 5.302 -10.926 1.00 96.31 89 LEU A N 1
ATOM 718 C CA . LEU A 1 89 ? 2.814 6.286 -9.847 1.00 96.31 89 LEU A CA 1
ATOM 719 C C . LEU A 1 89 ? 1.589 7.200 -9.703 1.00 96.31 89 LEU A C 1
ATOM 721 O O . LEU A 1 89 ? 1.137 7.475 -8.597 1.00 96.31 89 LEU A O 1
ATOM 725 N N . LYS A 1 90 ? 0.970 7.607 -10.819 1.00 96.44 90 LYS A N 1
ATOM 726 C CA . LYS A 1 90 ? -0.276 8.396 -10.792 1.00 96.44 90 LYS A CA 1
ATOM 727 C C . LYS A 1 90 ? -1.461 7.646 -10.175 1.00 96.44 90 LYS A C 1
ATOM 729 O O . LYS A 1 90 ? -2.401 8.289 -9.711 1.00 96.44 90 LYS A O 1
ATOM 734 N N . SER A 1 91 ? -1.437 6.314 -10.190 1.00 95.06 91 SER A N 1
ATOM 735 C CA . SER A 1 91 ? -2.502 5.469 -9.640 1.00 95.06 91 SER A CA 1
ATOM 736 C C . SER A 1 91 ? -2.362 5.216 -8.134 1.00 95.06 91 SER A C 1
ATOM 738 O O . SER A 1 91 ? -3.365 4.938 -7.475 1.00 95.06 91 SER A O 1
ATOM 740 N N . ILE A 1 92 ? -1.158 5.388 -7.571 1.00 95.69 92 ILE A N 1
ATOM 741 C CA . ILE A 1 92 ? -0.843 5.078 -6.167 1.00 95.69 92 ILE A CA 1
ATOM 742 C C . ILE A 1 92 ? -1.752 5.802 -5.165 1.00 95.69 92 ILE A C 1
ATOM 744 O O . ILE A 1 92 ? -2.285 5.126 -4.283 1.00 95.69 92 ILE A O 1
ATOM 748 N N . PRO A 1 93 ? -2.032 7.117 -5.291 1.00 94.56 93 PRO A N 1
ATOM 749 C CA . PRO A 1 93 ? -2.945 7.783 -4.364 1.00 94.56 93 PRO A CA 1
ATOM 750 C C . PRO A 1 93 ? -4.340 7.148 -4.350 1.00 94.56 93 PRO A C 1
ATOM 752 O O . PRO A 1 93 ? -4.900 6.926 -3.284 1.00 94.56 93 PRO A O 1
ATOM 755 N N . SER A 1 94 ? -4.878 6.786 -5.520 1.00 94.50 94 SER A N 1
ATOM 756 C CA . SER A 1 94 ? -6.190 6.129 -5.609 1.00 94.50 94 SER A CA 1
ATOM 757 C C . SER A 1 94 ? -6.161 4.738 -4.981 1.00 94.50 94 SER A C 1
ATOM 759 O O . SER A 1 94 ? -7.053 4.392 -4.215 1.00 94.50 94 SER A O 1
ATOM 761 N N . LEU A 1 95 ? -5.108 3.958 -5.250 1.00 95.25 95 LEU A N 1
ATOM 762 C CA . LEU A 1 95 ? -4.929 2.633 -4.657 1.00 95.25 95 LEU A CA 1
ATOM 763 C C . LEU A 1 95 ? -4.872 2.703 -3.123 1.00 95.25 95 LEU A C 1
ATOM 765 O O . LEU A 1 95 ? -5.470 1.862 -2.445 1.00 95.25 95 LEU A O 1
ATOM 769 N N . ARG A 1 96 ? -4.179 3.710 -2.578 1.00 96.06 96 ARG A N 1
ATOM 770 C CA . ARG A 1 96 ? -4.083 3.974 -1.137 1.00 96.06 96 ARG A CA 1
ATOM 771 C C . ARG A 1 96 ? -5.452 4.293 -0.542 1.00 96.06 96 ARG A C 1
ATOM 773 O O . ARG A 1 96 ? -5.875 3.617 0.396 1.00 96.06 96 ARG A O 1
ATOM 780 N N . GLU A 1 97 ? -6.175 5.238 -1.137 1.00 94.88 97 GLU A N 1
ATOM 781 C CA . GLU A 1 97 ? -7.532 5.614 -0.722 1.00 94.88 97 GLU A CA 1
ATOM 782 C C . GLU A 1 97 ? -8.491 4.419 -0.717 1.00 94.88 97 GLU A C 1
ATOM 784 O O . GLU A 1 97 ? -9.124 4.117 0.300 1.00 94.88 97 GLU A O 1
ATOM 789 N N . ASP A 1 98 ? -8.551 3.687 -1.830 1.00 94.88 98 ASP A N 1
ATOM 790 C CA . ASP A 1 98 ? -9.434 2.533 -1.987 1.00 94.88 98 ASP A CA 1
ATOM 791 C C . ASP A 1 98 ? -9.095 1.419 -0.994 1.00 94.88 98 ASP A C 1
ATOM 793 O O . ASP A 1 98 ? -9.976 0.698 -0.517 1.00 94.88 98 ASP A O 1
ATOM 797 N N . THR A 1 99 ? -7.817 1.254 -0.662 1.00 96.69 99 THR A N 1
ATOM 798 C CA . THR A 1 99 ? -7.364 0.257 0.311 1.00 96.69 99 THR A CA 1
ATOM 799 C C . THR A 1 99 ? -7.797 0.617 1.727 1.00 96.69 99 THR A C 1
ATOM 801 O O . THR A 1 99 ? -8.346 -0.245 2.419 1.00 96.69 99 THR A O 1
ATOM 804 N N . ILE A 1 100 ? -7.645 1.881 2.131 1.00 96.62 100 ILE A N 1
ATOM 805 C CA . ILE A 1 100 ? -8.092 2.391 3.436 1.00 96.62 100 ILE A CA 1
ATOM 806 C C . ILE A 1 100 ? -9.612 2.241 3.574 1.00 96.62 100 ILE A C 1
ATOM 808 O O . ILE A 1 100 ? -10.105 1.638 4.533 1.00 96.62 100 ILE A O 1
ATOM 812 N N . VAL A 1 101 ? -10.375 2.717 2.586 1.00 95.25 101 VAL A N 1
ATOM 813 C CA . VAL A 1 101 ? -11.845 2.665 2.626 1.00 95.25 101 VAL A CA 1
ATOM 814 C C . VAL A 1 101 ? -12.346 1.221 2.657 1.00 95.25 101 VAL A C 1
ATOM 816 O O . VAL A 1 101 ? -13.207 0.881 3.476 1.00 95.25 101 VAL A O 1
ATOM 819 N N . ARG A 1 102 ? -11.803 0.335 1.808 1.00 95.50 102 ARG A N 1
ATOM 820 C CA . ARG A 1 102 ? -12.177 -1.091 1.815 1.00 95.50 102 ARG A CA 1
ATOM 821 C C . ARG A 1 102 ? -11.815 -1.769 3.131 1.00 95.50 102 ARG A C 1
ATOM 823 O O . ARG A 1 102 ? -12.602 -2.586 3.609 1.00 95.50 102 ARG A O 1
ATOM 830 N N . HIS A 1 103 ? -10.667 -1.436 3.722 1.00 97.00 103 HIS A N 1
ATOM 831 C CA . HIS A 1 103 ? -10.244 -1.990 5.004 1.00 97.00 103 HIS A CA 1
ATOM 832 C C . HIS A 1 103 ? -11.270 -1.683 6.095 1.00 97.00 103 HIS A C 1
ATOM 834 O O . HIS A 1 103 ? -11.815 -2.610 6.698 1.00 97.00 103 HIS A O 1
ATOM 840 N N . TYR A 1 104 ? -11.604 -0.408 6.300 1.00 96.12 104 TYR A N 1
ATOM 841 C CA . TYR A 1 104 ? -12.561 -0.023 7.337 1.00 96.12 104 TYR A CA 1
ATOM 842 C C . TYR A 1 104 ? -13.969 -0.530 7.039 1.00 96.12 104 TYR A C 1
ATOM 844 O O . TYR A 1 104 ? -14.656 -1.019 7.934 1.00 96.12 104 TYR A O 1
ATOM 852 N N . LYS A 1 105 ? -14.387 -0.556 5.770 1.00 95.44 105 LYS A N 1
ATOM 853 C CA . LYS A 1 105 ? -15.655 -1.192 5.391 1.00 95.44 105 LYS A CA 1
ATOM 854 C C . LYS A 1 105 ? -15.716 -2.668 5.792 1.00 95.44 105 LYS A C 1
ATOM 856 O O . LYS A 1 105 ? -16.776 -3.120 6.223 1.00 95.44 105 LYS A O 1
ATOM 861 N N . LYS A 1 106 ? -14.610 -3.403 5.662 1.00 96.44 106 LYS A N 1
ATOM 862 C CA . LYS A 1 106 ? -14.549 -4.844 5.932 1.00 96.44 106 LYS A CA 1
ATOM 863 C C . LYS A 1 106 ? -14.371 -5.169 7.417 1.00 96.44 106 LYS A C 1
ATOM 865 O O . LYS A 1 106 ? -15.065 -6.047 7.921 1.00 96.44 106 LYS A O 1
ATOM 870 N N . TYR A 1 107 ? -13.463 -4.485 8.111 1.00 95.81 107 TYR A N 1
ATOM 871 C CA . TYR A 1 107 ? -12.989 -4.907 9.435 1.00 95.81 107 TYR A CA 1
ATOM 872 C C . TYR A 1 107 ? -13.528 -4.084 10.608 1.00 95.81 107 TYR A C 1
ATOM 874 O O . TYR A 1 107 ? -13.410 -4.525 11.751 1.00 95.81 107 TYR A O 1
ATOM 882 N N . PHE A 1 108 ? -14.194 -2.950 10.360 1.00 96.50 108 PHE A N 1
ATOM 883 C CA . PHE A 1 108 ? -14.680 -2.078 11.435 1.00 96.50 108 PHE A CA 1
ATOM 884 C C . PHE A 1 108 ? -15.558 -2.816 12.453 1.00 96.50 108 PHE A C 1
ATOM 886 O O . PHE A 1 108 ? -15.292 -2.778 13.648 1.00 96.50 108 PHE A O 1
ATOM 893 N N . LYS A 1 109 ? -16.574 -3.561 11.995 1.00 96.31 109 LYS A N 1
ATOM 894 C CA . LYS A 1 109 ? -17.484 -4.286 12.901 1.00 96.31 109 LYS A CA 1
ATOM 895 C C . LYS A 1 109 ? -16.753 -5.313 13.769 1.00 96.31 109 LYS A C 1
ATOM 897 O O . LYS A 1 109 ? -17.065 -5.432 14.951 1.00 96.31 109 LYS A O 1
ATOM 902 N N . SER A 1 110 ? -15.800 -6.050 13.193 1.00 96.38 110 SER A N 1
ATOM 903 C CA . SER A 1 110 ? -15.022 -7.032 13.950 1.00 96.38 110 SER A CA 1
ATOM 904 C C . SER A 1 110 ? -14.111 -6.369 14.973 1.00 96.38 110 SER A C 1
ATOM 906 O O . SER A 1 110 ? -13.979 -6.893 16.073 1.00 96.38 110 SER A O 1
ATOM 908 N N . GLU A 1 111 ? -13.528 -5.215 14.647 1.00 95.88 111 GLU A N 1
ATOM 909 C CA . GLU A 1 111 ? -12.648 -4.503 15.572 1.00 95.88 111 GLU A CA 1
ATOM 910 C C . GLU A 1 111 ? -13.433 -3.921 16.748 1.00 95.88 111 GLU A C 1
ATOM 912 O O . GLU A 1 111 ? -13.084 -4.154 17.900 1.00 95.88 111 GLU A O 1
ATOM 917 N N . ILE A 1 112 ? -14.584 -3.297 16.477 1.00 96.81 112 ILE A N 1
ATOM 918 C CA . ILE A 1 112 ? -15.498 -2.832 17.526 1.00 96.81 112 ILE A CA 1
ATOM 919 C C . ILE A 1 112 ? -15.929 -3.982 18.446 1.00 96.81 112 ILE A C 1
ATOM 921 O O . ILE A 1 112 ? -15.997 -3.792 19.658 1.00 96.81 112 ILE A O 1
ATOM 925 N N . LYS A 1 113 ? -16.208 -5.174 17.899 1.00 96.69 113 LYS A N 1
ATOM 926 C CA . LYS A 1 113 ? -16.554 -6.348 18.713 1.00 96.69 113 LYS A CA 1
ATOM 927 C C . LYS A 1 113 ? -15.410 -6.724 19.659 1.00 96.69 113 LYS A C 1
ATOM 929 O O . LYS A 1 113 ? -15.645 -6.811 20.856 1.00 96.69 113 LYS A O 1
ATOM 934 N N . LYS A 1 114 ? -14.177 -6.841 19.151 1.00 96.06 114 LYS A N 1
ATOM 935 C CA . LYS A 1 114 ? -12.997 -7.124 19.988 1.00 96.06 114 LYS A CA 1
ATOM 936 C C . LYS A 1 114 ? -12.819 -6.090 21.096 1.00 96.06 114 LYS A C 1
ATOM 938 O O . LYS A 1 114 ? -12.493 -6.454 22.219 1.00 96.06 114 LYS A O 1
ATOM 943 N N . ILE A 1 115 ? -13.039 -4.808 20.789 1.00 96.94 115 ILE A N 1
ATOM 944 C CA . ILE A 1 115 ? -12.961 -3.747 21.797 1.00 96.94 115 ILE A CA 1
ATOM 945 C C . ILE A 1 115 ? -14.030 -3.961 22.877 1.00 96.94 115 ILE A C 1
ATOM 947 O O . ILE A 1 115 ? -13.737 -3.839 24.060 1.00 96.94 115 ILE A O 1
ATOM 951 N N . LYS A 1 116 ? -15.255 -4.336 22.505 1.00 95.00 116 LYS A N 1
ATOM 952 C CA . LYS A 1 116 ? -16.330 -4.609 23.471 1.00 95.00 116 LYS A CA 1
ATOM 953 C C . LYS A 1 116 ? -16.094 -5.845 24.337 1.00 95.00 116 LYS A C 1
ATOM 955 O O . LYS A 1 116 ? -16.569 -5.873 25.466 1.00 95.00 116 LYS A O 1
ATOM 960 N N . ASP A 1 117 ? -15.338 -6.820 23.843 1.00 97.00 117 ASP A N 1
ATOM 961 C CA . ASP A 1 117 ? -15.027 -8.052 24.574 1.00 97.00 117 ASP A CA 1
ATOM 962 C C . ASP A 1 117 ? -14.024 -7.826 25.734 1.00 97.00 117 ASP A C 1
ATOM 964 O O . ASP A 1 117 ? -13.845 -8.701 26.585 1.00 97.00 117 ASP A O 1
ATOM 968 N N . TYR A 1 118 ? -13.374 -6.653 25.828 1.00 96.50 118 TYR A N 1
ATOM 969 C CA . TYR A 1 118 ? -12.552 -6.313 26.996 1.00 96.50 118 TYR A CA 1
ATOM 970 C C . TYR A 1 118 ? -13.413 -6.138 28.254 1.00 96.50 118 TYR A C 1
ATOM 972 O O . TYR A 1 118 ? -14.448 -5.475 28.234 1.00 96.50 118 TYR A O 1
ATOM 980 N N . LYS A 1 119 ? -12.931 -6.667 29.388 1.00 95.31 119 LYS A N 1
ATOM 981 C CA . LYS A 1 119 ? -13.685 -6.731 30.655 1.00 95.31 119 LYS A CA 1
ATOM 982 C C . LYS A 1 119 ? -14.043 -5.364 31.246 1.00 95.31 119 LYS A C 1
ATOM 984 O O . LYS A 1 119 ? -15.160 -5.179 31.718 1.00 95.31 119 LYS A O 1
ATOM 989 N N . THR A 1 120 ? -13.111 -4.412 31.250 1.00 96.12 120 THR A N 1
ATOM 990 C CA . THR A 1 120 ? -13.275 -3.140 31.973 1.00 96.12 120 THR A CA 1
ATOM 991 C C . THR A 1 120 ? -13.594 -1.986 31.027 1.00 96.12 120 THR A C 1
ATOM 993 O O . THR A 1 120 ? -12.968 -1.851 29.973 1.00 96.12 120 THR A O 1
ATOM 996 N N . SER A 1 121 ? -14.506 -1.098 31.435 1.00 94.75 121 SER A N 1
ATOM 997 C CA . SER A 1 121 ? -14.863 0.102 30.661 1.00 94.75 121 SER A CA 1
ATOM 998 C C . SER A 1 121 ? -13.642 0.984 30.391 1.00 94.75 121 SER A C 1
ATOM 1000 O O . SER A 1 121 ? -13.442 1.445 29.272 1.00 94.75 121 SER A O 1
ATOM 1002 N N . LYS A 1 122 ? -12.731 1.115 31.369 1.00 95.56 122 LYS A N 1
ATOM 1003 C CA . LYS A 1 122 ? -11.464 1.852 31.212 1.00 95.56 122 LYS A CA 1
ATOM 1004 C C . LYS A 1 122 ? -10.624 1.330 30.040 1.00 95.56 122 LYS A C 1
ATOM 1006 O O . LYS A 1 122 ? -10.105 2.123 29.254 1.00 95.56 122 LYS A O 1
ATOM 1011 N N . THR A 1 123 ? -10.487 0.009 29.900 1.00 96.12 123 THR A N 1
ATOM 1012 C CA . THR A 1 123 ? -9.747 -0.584 28.778 1.00 96.12 123 THR A CA 1
ATOM 1013 C C . THR A 1 123 ? -10.492 -0.392 27.459 1.00 96.12 123 THR A C 1
ATOM 1015 O O . THR A 1 123 ? -9.848 -0.078 26.458 1.00 96.12 123 THR A O 1
ATOM 1018 N N . ARG A 1 124 ? -11.828 -0.507 27.455 1.00 96.94 124 ARG A N 1
ATOM 1019 C CA . ARG A 1 124 ? -12.655 -0.258 26.261 1.00 96.94 124 ARG A CA 1
ATOM 1020 C C . ARG A 1 124 ? -12.513 1.173 25.754 1.00 96.94 124 ARG A C 1
ATOM 1022 O O . ARG A 1 124 ? -12.193 1.361 24.585 1.00 96.94 124 ARG A O 1
ATOM 1029 N N . ILE A 1 125 ? -12.634 2.169 26.633 1.00 96.31 125 ILE A N 1
ATOM 1030 C CA . ILE A 1 125 ? -12.456 3.593 26.305 1.00 96.31 125 ILE A CA 1
ATOM 1031 C C . ILE A 1 125 ? -11.076 3.844 25.693 1.00 96.31 125 ILE A C 1
ATOM 1033 O O . ILE A 1 125 ? -10.974 4.476 24.642 1.00 96.31 125 ILE A O 1
ATOM 1037 N N . LYS A 1 126 ? -10.012 3.313 26.315 1.00 96.75 126 LYS A N 1
ATOM 1038 C CA . LYS A 1 126 ? -8.644 3.443 25.791 1.00 96.75 126 LYS A CA 1
ATOM 1039 C C . LYS A 1 126 ? -8.535 2.861 24.380 1.00 96.75 126 LYS A C 1
ATOM 1041 O O . LYS A 1 126 ? -8.011 3.515 23.486 1.00 96.75 126 LYS A O 1
ATOM 1046 N N . LYS A 1 127 ? -9.055 1.651 24.171 1.00 97.19 127 LYS A N 1
ATOM 1047 C CA . LYS A 1 127 ? -9.005 0.955 22.880 1.00 97.19 127 LYS A CA 1
ATOM 1048 C C . LYS A 1 127 ? -9.846 1.643 21.802 1.00 97.19 127 LYS A C 1
ATOM 1050 O O . LYS A 1 127 ? -9.410 1.712 20.657 1.00 97.19 127 LYS A O 1
ATOM 1055 N N . PHE A 1 128 ? -11.002 2.206 22.156 1.00 97.44 128 PHE A N 1
ATOM 1056 C CA . PHE A 1 128 ? -11.772 3.058 21.248 1.00 97.44 128 PHE A CA 1
ATOM 1057 C C . PHE A 1 128 ? -10.990 4.309 20.846 1.00 97.44 128 PHE A C 1
ATOM 1059 O O . PHE A 1 128 ? -10.969 4.632 19.664 1.00 97.44 128 PHE A O 1
ATOM 1066 N N . GLN A 1 129 ? -10.310 4.974 21.787 1.00 96.81 129 GLN A N 1
ATOM 1067 C CA . GLN A 1 129 ? -9.487 6.144 21.472 1.00 96.81 129 GLN A CA 1
ATOM 1068 C C . GLN A 1 129 ? -8.310 5.795 20.551 1.00 96.81 129 GLN A C 1
ATOM 1070 O O . GLN A 1 129 ? -8.067 6.507 19.584 1.00 96.81 129 GLN A O 1
ATOM 1075 N N . GLU A 1 130 ? -7.604 4.693 20.817 1.00 96.00 130 GLU A N 1
ATOM 1076 C CA . GLU A 1 130 ? -6.527 4.204 19.942 1.00 96.00 130 GLU A CA 1
ATOM 1077 C C . GLU A 1 130 ? -7.046 3.961 18.515 1.00 96.00 130 GLU A C 1
ATOM 1079 O O . GLU A 1 130 ? -6.439 4.412 17.545 1.00 96.00 130 GLU A O 1
ATOM 1084 N N . TYR A 1 131 ? -8.206 3.310 18.380 1.00 96.19 131 TYR A N 1
ATOM 1085 C CA . TYR A 1 131 ? -8.793 3.030 17.072 1.00 96.19 131 TYR A CA 1
ATOM 1086 C C . TYR A 1 131 ? -9.318 4.289 16.366 1.00 96.19 131 TYR A C 1
ATOM 1088 O O . TYR A 1 131 ? -9.182 4.411 15.150 1.00 96.19 131 TYR A O 1
ATOM 1096 N N . TYR A 1 132 ? -9.875 5.243 17.119 1.00 96.31 132 TYR A N 1
ATOM 1097 C CA . TYR A 1 132 ? -10.264 6.556 16.605 1.00 96.31 132 TYR A CA 1
ATOM 1098 C C . TYR A 1 132 ? -9.060 7.279 15.997 1.00 96.31 132 TYR A C 1
ATOM 1100 O O . TYR A 1 132 ? -9.108 7.660 14.828 1.00 96.31 132 TYR A O 1
ATOM 1108 N N . ASN A 1 133 ? -7.970 7.393 16.762 1.00 96.00 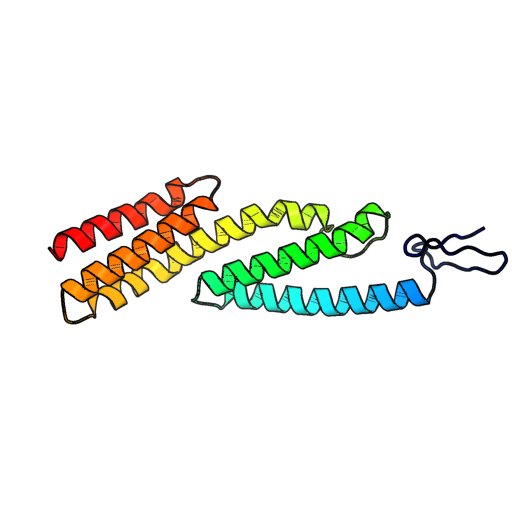133 ASN A N 1
ATOM 1109 C CA . ASN A 1 133 ? -6.752 8.078 16.333 1.00 96.00 133 ASN A CA 1
ATOM 1110 C C . ASN A 1 133 ? -6.172 7.434 15.066 1.00 96.00 133 ASN A C 1
ATOM 1112 O O . ASN A 1 133 ? -5.782 8.141 14.145 1.00 96.00 133 ASN A O 1
ATOM 1116 N N . GLN A 1 134 ? -6.187 6.099 14.977 1.00 94.94 134 GLN A N 1
ATOM 1117 C CA . GLN A 1 134 ? -5.738 5.390 13.778 1.00 94.94 134 GLN A CA 1
ATOM 1118 C C . GLN A 1 134 ? -6.591 5.732 12.541 1.00 94.94 134 GLN A C 1
ATOM 1120 O O . GLN A 1 134 ? -6.062 5.952 11.454 1.00 94.94 134 GLN A O 1
ATOM 1125 N N . ILE A 1 135 ? -7.924 5.773 12.672 1.00 94.94 135 ILE A N 1
ATOM 1126 C CA . ILE A 1 135 ? -8.811 6.150 11.555 1.00 94.94 135 ILE A CA 1
ATOM 1127 C C . ILE A 1 135 ? -8.579 7.606 11.145 1.00 94.94 135 ILE A C 1
ATOM 1129 O O . ILE A 1 135 ? -8.594 7.918 9.953 1.00 94.94 135 ILE A O 1
ATOM 1133 N N . GLU A 1 136 ? -8.386 8.491 12.120 1.00 93.81 136 GLU A N 1
ATOM 1134 C CA . GLU A 1 136 ? -8.123 9.909 11.894 1.00 93.81 136 GLU A CA 1
ATOM 1135 C C . GLU A 1 136 ? -6.790 10.133 11.174 1.00 93.81 136 GLU A C 1
ATOM 1137 O O . GLU A 1 136 ? -6.749 10.860 10.185 1.00 93.81 136 GLU A O 1
ATOM 1142 N N . GLU A 1 137 ? -5.731 9.434 11.577 1.00 92.94 137 GLU A N 1
ATOM 1143 C CA . GLU A 1 137 ? -4.450 9.456 10.875 1.00 92.94 137 GLU A CA 1
ATOM 1144 C C . GLU A 1 137 ? -4.611 9.004 9.418 1.00 92.94 137 GLU A C 1
ATOM 1146 O O . GLU A 1 137 ? -4.171 9.686 8.488 1.00 92.94 137 GLU A O 1
ATOM 1151 N N . HIS A 1 138 ? -5.334 7.905 9.186 1.00 93.44 138 HIS A N 1
ATOM 1152 C CA . HIS A 1 138 ? -5.562 7.398 7.834 1.00 93.44 138 HIS A CA 1
ATOM 1153 C C . HIS A 1 138 ? -6.427 8.313 6.960 1.00 93.44 138 HIS A C 1
ATOM 1155 O O . HIS A 1 138 ? -6.348 8.264 5.730 1.00 93.44 138 HIS A O 1
ATOM 1161 N N . LYS A 1 139 ? -7.234 9.181 7.571 1.00 91.12 139 LYS A N 1
ATOM 1162 C CA . LYS A 1 139 ? -8.054 10.168 6.865 1.00 91.12 139 LYS A CA 1
ATOM 1163 C C . LYS A 1 139 ? -7.199 11.210 6.134 1.00 91.12 139 LYS A C 1
ATOM 1165 O O . LYS A 1 139 ? -7.637 11.707 5.097 1.00 91.12 139 LYS A O 1
ATOM 1170 N N . ASN A 1 140 ? -5.974 11.469 6.602 1.00 89.06 140 ASN A N 1
ATOM 1171 C CA . ASN A 1 140 ? -5.028 12.390 5.959 1.00 89.06 140 ASN A CA 1
ATOM 1172 C C . ASN A 1 140 ? -4.571 11.914 4.572 1.00 89.06 140 ASN A C 1
ATOM 1174 O O . ASN A 1 140 ? -4.161 12.724 3.745 1.00 89.06 140 ASN A O 1
ATOM 1178 N N . TYR A 1 141 ? -4.691 10.616 4.281 1.00 85.88 141 TYR A N 1
ATOM 1179 C CA . TYR A 1 141 ? -4.363 10.051 2.971 1.00 85.88 141 TYR A CA 1
ATOM 1180 C C . TYR A 1 141 ? -5.526 10.113 1.970 1.00 85.88 141 TYR A C 1
ATOM 1182 O O . TYR A 1 141 ? -5.376 9.638 0.846 1.00 85.88 141 TYR A O 1
ATOM 1190 N N . LEU A 1 142 ? -6.688 10.659 2.354 1.00 87.94 142 LEU A N 1
ATOM 1191 C CA . LEU A 1 142 ? -7.883 10.691 1.511 1.00 87.94 142 LEU A CA 1
ATOM 1192 C C . LEU A 1 142 ? -8.097 12.052 0.846 1.00 87.94 142 LEU A C 1
ATOM 1194 O O . LEU A 1 142 ? -8.288 13.055 1.529 1.00 87.94 142 LEU A O 1
ATOM 1198 N N . LYS A 1 143 ? -8.267 12.076 -0.483 1.00 85.19 143 LYS A N 1
ATOM 1199 C CA . LYS A 1 143 ? -8.825 13.238 -1.208 1.00 85.19 143 LYS A CA 1
ATOM 1200 C C . LYS A 1 143 ? -10.209 13.637 -0.713 1.00 85.19 143 LYS A C 1
ATOM 1202 O O . LYS A 1 143 ? -10.577 14.807 -0.767 1.00 85.19 143 LYS A O 1
ATOM 1207 N N . LYS A 1 144 ? -11.008 12.659 -0.273 1.00 83.69 144 LYS A N 1
ATOM 1208 C CA . LYS A 1 144 ? -12.332 12.870 0.327 1.00 83.69 144 LYS A CA 1
ATOM 1209 C C . LYS A 1 144 ? -12.322 12.382 1.779 1.00 83.69 144 LYS A C 1
ATOM 1211 O O . LYS A 1 144 ? -12.796 11.274 2.042 1.00 83.69 144 LYS A O 1
ATOM 1216 N N . PRO A 1 145 ? -11.861 13.214 2.731 1.00 79.81 145 PRO A N 1
ATOM 1217 C CA . PRO A 1 145 ? -11.774 12.861 4.150 1.00 79.81 145 PRO A CA 1
ATOM 1218 C C . PRO A 1 145 ? -13.092 12.329 4.733 1.00 79.81 145 PRO A C 1
ATOM 1220 O O . PRO A 1 145 ? -13.096 11.454 5.597 1.00 79.81 145 PRO A O 1
ATOM 1223 N N . LYS A 1 146 ? -14.228 12.803 4.202 1.00 85.56 146 LYS A N 1
ATOM 1224 C CA . LYS A 1 146 ? -15.573 12.444 4.672 1.00 85.56 146 LYS A CA 1
ATOM 1225 C C . LYS A 1 146 ? -15.929 10.962 4.536 1.00 85.56 146 LYS A C 1
ATOM 1227 O O . LYS A 1 146 ? -16.879 10.501 5.165 1.00 85.56 146 LYS A O 1
ATOM 1232 N N . ALA A 1 147 ? -15.186 10.193 3.735 1.00 87.62 147 ALA A N 1
ATOM 1233 C CA . ALA A 1 147 ? -15.449 8.767 3.550 1.00 87.62 147 ALA A CA 1
ATOM 1234 C C . ALA A 1 147 ? -15.339 7.959 4.858 1.00 87.62 147 ALA A C 1
ATOM 1236 O O . ALA A 1 147 ? -15.980 6.907 4.976 1.00 87.62 147 ALA A O 1
ATOM 1237 N N . LEU A 1 148 ? -14.565 8.453 5.835 1.00 92.19 148 LEU A N 1
ATOM 1238 C CA . LEU A 1 148 ? -14.369 7.792 7.126 1.00 92.19 148 LEU A CA 1
ATOM 1239 C C . LEU A 1 148 ? -15.171 8.399 8.286 1.00 92.19 148 LEU A C 1
ATOM 1241 O O . LEU A 1 148 ? -15.244 7.775 9.343 1.00 92.19 148 LEU A O 1
ATOM 1245 N N . ASP A 1 149 ? -15.838 9.542 8.092 1.00 92.19 149 ASP A N 1
ATOM 1246 C CA . ASP A 1 149 ? -16.531 10.277 9.167 1.00 92.19 149 ASP A CA 1
ATOM 1247 C C . ASP A 1 149 ? -17.555 9.412 9.899 1.00 92.19 149 ASP A C 1
ATOM 1249 O O . ASP A 1 149 ? -17.596 9.390 11.125 1.00 92.19 149 ASP A O 1
ATOM 1253 N N . LYS A 1 150 ? -18.316 8.599 9.157 1.00 94.00 150 LYS A N 1
ATOM 1254 C CA . LYS A 1 150 ? -19.303 7.683 9.746 1.00 94.00 150 LYS A CA 1
ATOM 1255 C C . LYS A 1 150 ? -18.697 6.690 10.747 1.00 94.00 150 LYS A C 1
ATOM 1257 O O . LYS A 1 150 ? -19.397 6.242 11.649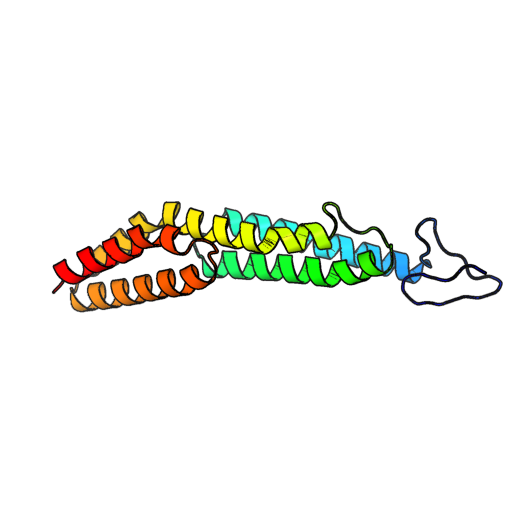 1.00 94.00 150 LYS A O 1
ATOM 1262 N N . TYR A 1 151 ? -17.431 6.301 10.572 1.00 94.44 151 TYR A N 1
ATOM 1263 C CA . TYR A 1 151 ? -16.747 5.383 11.484 1.00 94.44 151 TYR A CA 1
ATOM 1264 C C . TYR A 1 151 ? -16.284 6.118 12.740 1.00 94.44 151 TYR A C 1
ATOM 1266 O O . TYR A 1 151 ? -16.478 5.604 13.838 1.00 94.44 151 TYR A O 1
ATOM 1274 N N . LEU A 1 152 ? -15.752 7.332 12.578 1.00 94.25 152 LEU A N 1
ATOM 1275 C CA . LEU A 1 152 ? -15.326 8.197 13.680 1.00 94.25 152 LEU A CA 1
ATOM 1276 C C . LEU A 1 152 ? -16.504 8.567 14.588 1.00 94.25 152 LEU A C 1
ATOM 1278 O O . LEU A 1 152 ? -16.445 8.316 15.790 1.00 94.25 152 LEU A O 1
ATOM 1282 N N . SER A 1 153 ? -17.611 9.054 14.013 1.00 94.56 153 SER A N 1
ATOM 1283 C CA . SER A 1 153 ? -18.836 9.348 14.770 1.00 94.56 153 SER A CA 1
ATOM 1284 C C . SER A 1 153 ? -19.319 8.120 15.534 1.00 94.56 153 SER A C 1
ATOM 1286 O O . SER A 1 153 ? -19.648 8.205 16.712 1.00 94.56 153 SER A O 1
ATOM 1288 N N . LYS A 1 154 ? -19.276 6.941 14.898 1.00 94.81 154 LYS A N 1
ATOM 1289 C CA . LYS A 1 154 ? -19.723 5.711 15.546 1.00 94.81 154 LYS A CA 1
ATOM 1290 C C . LYS A 1 154 ? -18.828 5.278 16.706 1.00 94.81 154 LYS A C 1
ATOM 1292 O O . LYS A 1 154 ? -19.338 4.678 17.648 1.00 94.81 154 LYS A O 1
ATOM 1297 N N . ILE A 1 155 ? -17.521 5.525 16.634 1.00 94.56 155 ILE A N 1
ATOM 1298 C CA . ILE A 1 155 ? -16.604 5.250 17.747 1.00 94.56 155 ILE A CA 1
ATOM 1299 C C . ILE A 1 155 ? -16.892 6.192 18.916 1.00 94.56 155 ILE A C 1
ATOM 1301 O O . ILE A 1 155 ? -16.961 5.712 20.044 1.00 94.56 155 ILE A O 1
ATOM 1305 N N . ASN A 1 156 ? -17.125 7.481 18.654 1.00 93.94 156 ASN A N 1
ATOM 1306 C CA . ASN A 1 156 ? -17.477 8.447 19.698 1.00 93.94 156 ASN A CA 1
ATOM 1307 C C . ASN A 1 156 ? -18.771 8.045 20.420 1.00 93.94 156 ASN A C 1
ATOM 1309 O O . ASN A 1 156 ? -18.738 7.851 21.630 1.00 93.94 156 ASN A O 1
ATOM 1313 N N . ASP A 1 157 ? -19.846 7.734 19.682 1.00 94.94 157 ASP A N 1
ATOM 1314 C CA . ASP A 1 157 ? -21.107 7.249 20.272 1.00 94.94 157 ASP A CA 1
ATOM 1315 C C . ASP A 1 157 ? -20.924 6.014 21.172 1.00 94.94 157 ASP A C 1
ATOM 1317 O O . ASP A 1 157 ? -21.713 5.759 22.081 1.00 94.94 157 ASP A O 1
ATOM 1321 N N . LEU A 1 158 ? -19.963 5.148 20.835 1.00 92.75 158 LEU A N 1
ATOM 1322 C CA . LEU A 1 158 ? -19.684 3.933 21.594 1.00 92.75 158 LEU A CA 1
ATOM 1323 C C . LEU A 1 158 ? -18.848 4.230 22.830 1.00 92.75 158 LEU A C 1
ATOM 1325 O O . LEU A 1 158 ? -19.118 3.647 23.871 1.00 92.75 158 LEU A O 1
ATOM 1329 N N . LYS A 1 159 ? -17.870 5.125 22.713 1.00 91.00 159 LYS A N 1
ATOM 1330 C CA . LYS A 1 159 ? -17.042 5.579 23.825 1.00 91.00 159 LYS A CA 1
ATOM 1331 C C . LYS A 1 159 ? -17.887 6.290 24.883 1.00 91.00 159 LYS A C 1
ATOM 1333 O O . LYS A 1 159 ? -17.717 5.999 26.060 1.00 91.00 159 LYS A O 1
ATOM 1338 N N . ASP A 1 160 ? -18.832 7.130 24.468 1.00 90.25 160 ASP A N 1
ATOM 1339 C CA . ASP A 1 160 ? -19.711 7.873 25.379 1.00 90.25 160 ASP A CA 1
ATOM 1340 C C . ASP A 1 160 ? -20.655 6.958 26.172 1.00 90.25 160 ASP A C 1
ATOM 1342 O O . ASP A 1 160 ? -21.062 7.298 27.273 1.00 90.25 160 ASP A O 1
ATOM 1346 N N . LYS A 1 161 ? -20.967 5.764 25.651 1.00 90.81 161 LYS A N 1
ATOM 1347 C CA . LYS A 1 161 ? -21.765 4.742 26.357 1.00 90.81 161 LYS A CA 1
ATOM 1348 C C . LYS A 1 161 ? -20.975 3.933 27.386 1.00 90.81 161 LYS A C 1
ATOM 1350 O O . LYS A 1 161 ? -21.567 3.123 28.092 1.00 90.81 161 LYS A O 1
ATOM 1355 N N . GLU A 1 162 ? -19.652 4.071 27.402 1.00 85.88 162 GLU A N 1
ATOM 1356 C CA . GLU A 1 162 ? -18.764 3.410 28.365 1.00 85.88 162 GLU A CA 1
ATOM 1357 C C . GLU A 1 162 ? -18.411 4.310 29.558 1.00 85.88 162 GLU A C 1
ATOM 1359 O O . GLU A 1 162 ? -17.802 3.817 30.515 1.00 85.88 162 GLU A O 1
ATOM 1364 N N . LEU A 1 163 ? -18.737 5.606 29.461 1.00 74.69 163 LEU A N 1
ATOM 1365 C CA . LEU A 1 163 ? -18.612 6.621 30.508 1.00 74.69 163 LEU A CA 1
ATOM 1366 C C . LEU A 1 163 ? -19.835 6.586 31.430 1.00 74.69 163 LEU A C 1
ATOM 1368 O O . LEU A 1 163 ? -19.613 6.733 32.651 1.00 74.69 163 LEU A O 1
#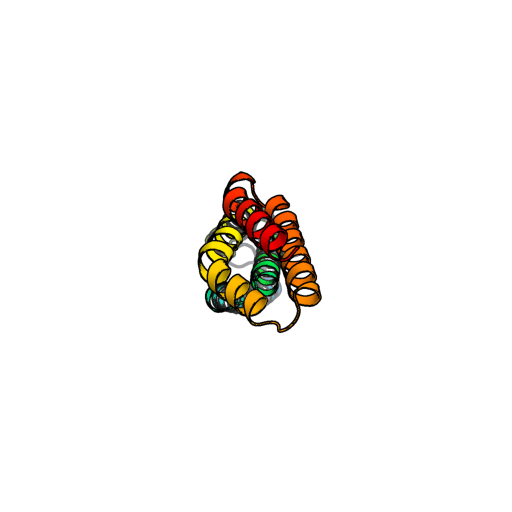

pLDDT: mean 93.7, std 4.18, range [73.19, 98.25]

Foldseek 3Di:
DQAALPPRDDDPPFDDPPQSHGPVRVVVLVVLLVVLVVLLVVLVVCLVPDLDLVSNVVSLVSQLVSLVVQVVCVVSVGDRDPVRSVVSNVCSLVSLQVSLLVSCVPCVVVQLVVLVPDDALVSSLVSLVVVLVVLVVSLVSDPCSVSCVVSNVVSVVVNVVSD

Radius of gyration: 23.32 Å; chains: 1; bounding box: 56×24×65 Å

=== Feature glossary ===
The record interleaves many kinds of information about one protein. Here is each kind framed as the question it answers.

Q: What known structures does this most resemble?
A: Structural nearest neighbors (via Foldseek easy-search vs the PDB). Reported per hit: target PDB id, E-value, and alignment TM-score. A TM-score above ~0.5 is the conventional threshold for 'same fold'.

Q: Where is each backbone atom in 3D?
A: The mmCIF table is the protein's shape written out atom by atom. For each backbone N, Cα, C, and carbonyl O, it records an (x, y, z) coordinate triple in Å plus the residue type, chain letter, and residue number.

Q: What are the backbone torsion angles?
A: The φ/ψ torsion pair specifies the backbone conformation at each residue. φ rotates about the N–Cα bond, ψ about the Cα–C bond. Steric clashes forbid most of the (φ, ψ) plane — the allowed regions (α-helix basin, β-sheet basin, left-handed helix) are the Ramachandran-allowed regions.

Q: Which residues are buried vs exposed?
A: Solvent-accessible surface area (SASA) is the area in Å² traced out by the centre of a 1.4 Å probe sphere (a water molecule) rolled over the protein's van der Waals surface (Shrake–Rupley / Lee–Richards construction). Buried residues have near-zero SASA; fully exposed residues can exceed 200 Å². The total SASA scales roughly with the number of surface residues.

Q: How confident is the AlphaFold model at each residue?
A: pLDDT is the predicted lDDT-Cα score: AlphaFold's confidence that the local environment of each residue (all inter-atomic distances within 15 Å) is correctly placed. It is a per-residue number between 0 and 100, with higher meaning more reliable.

Q: What does the local fold look like, residue by residue?
A: 3Di is Foldseek's structural alphabet. Each residue is assigned one of twenty discrete states based on how its Cα sits relative to its spatial (not sequential) neighbors. Aligning 3Di strings finds structural homologs roughly as well as full 3D superposition, but orders of magnitude faster.

Q: How big and how compact is the whole molecule?
A: Radius of gyration (Rg) is the root-mean-square distance of Cα atoms from their centroid — a single number for overall size and compactness. A globular domain of N residues has Rg ≈ 2.2·N^0.38 Å; an extended or disordered chain has a much larger Rg. The Cα contact count is the number of residue pairs whose Cα atoms are within 8 Å and are more than four positions apart in sequence — a standard proxy for tertiary packing density. The bounding box is the smallest axis-aligned box enclosing all Cα atoms.

Q: Which residues are in helices, strands, or loops?
A: DSSP 8-state secondary structure assigns each residue one of H (α-helix), G (3₁₀-helix), I (π-helix), E (extended β-strand), B (isolated β-bridge), T (hydrogen-bonded turn), S (bend), or '-' (coil). The assignment is computed from backbone hydrogen-bond geometry via the Kabsch–Sander algorithm.

Q: How mobile is each atom in the crystal?
A: Crystallographic B-factors measure how much each atom's electron density is smeared out, in Å². They rise in mobile loops and surface residues and fall in the buried interior. In AlphaFold models this column is repurposed to hold pLDDT instead.

Q: What if only a Cα trace is available?
A: P-SEA three-state annotation labels each residue as helix, strand, or coil based purely on the geometry of the Cα trace. It serves as a fallback when the full backbone (and thus DSSP) is unavailable.

Q: What family and function is it annotated with?
A: Database cross-references. InterPro integrates a dozen domain/family signature databases into unified entries with residue-range hits. GO terms attach function/process/location labels with evidence codes. CATH codes position the fold in a four-level structural taxonomy. Organism is the NCBI-taxonomy species name.

Q: Are the domains correctly placed relative to each other?
A: Predicted Aligned Error (PAE) is an AlphaFold confidence matrix: entry (i, j) is the expected error in the position of residue j, in ångströms, when the prediction is superimposed on the true structure at residue i. Low PAE within a block of residues means that block is internally rigid and well-predicted; high PAE between two blocks means their relative placement is uncertain even if each block individually is confident.

Q: What do the diagnostic plots show?
A: Three diagnostic plots accompany the record. The Cα contact map visualizes the tertiary structure as a 2D adjacency matrix (8 Å cutoff, sequence-local contacts suppressed). The Ramachandran plot shows the distribution of backbone (φ, ψ) torsions, with points in the α and β basins reflecting secondary structure content. The PAE plot shows AlphaFold's inter-residue confidence as a color matrix.

Q: What is the amino-acid chain?
A: Primary structure: the covalent order of the twenty standard amino acids along the backbone. Two proteins with the same sequence will (almost always) fold to the same structure; two with 30% identity often share a fold but not the details.

Q: What do the rendered images show?
A: The six renders are orthographic views along the three Cartesian axes in both directions. Representation (cartoon, sticks, or surface) and color scheme (sequence-rainbow or by-chain) vary across proteins so the training set covers all the common visualization conventions.